Protein AF-A0A1T1NVQ8-F1 (afdb_monomer_lite)

pLDDT: mean 70.48, std 21.58, range [38.91, 96.31]

Radius of gyration: 22.94 Å; chains: 1; bounding box: 41×61×39 Å

Secondary structure (DSSP, 8-state):
---EEEEETTEEEEE-HHHHHHHHHHH--EEHHHHHHHHHH--S-SS-PPP------------------------

Foldseek 3Di:
DAWWWKDDPRDIDTHDPVVRVVCCVPPNIHTVVVVVVVVVPDDPDDDDDDPDDDDDDDDDDDDDDDDDDDDDDDD

Structure (mmCIF, N/CA/C/O backbone):
data_AF-A0A1T1NVQ8-F1
#
_entry.id   AF-A0A1T1NVQ8-F1
#
loop_
_atom_site.group_PDB
_atom_site.id
_atom_site.type_symbol
_atom_site.label_atom_id
_atom_site.label_alt_id
_atom_site.label_comp_id
_atom_site.label_asym_id
_atom_site.label_entity_id
_atom_site.label_seq_id
_atom_site.pdbx_PDB_ins_code
_atom_site.Cartn_x
_atom_site.Cartn_y
_atom_site.Cartn_z
_atom_site.occupancy
_atom_site.B_iso_or_equiv
_atom_site.auth_seq_id
_atom_site.auth_comp_id
_atom_site.auth_asym_id
_atom_site.auth_atom_id
_atom_site.pdbx_PDB_model_num
ATOM 1 N N . MET A 1 1 ? -0.420 -18.101 -1.785 1.00 71.69 1 MET A N 1
ATOM 2 C CA . MET A 1 1 ? -0.093 -16.788 -1.182 1.00 71.69 1 MET A CA 1
ATOM 3 C C . MET A 1 1 ? -1.377 -16.042 -0.867 1.00 71.69 1 MET A C 1
ATOM 5 O O . MET A 1 1 ? -2.268 -16.035 -1.711 1.00 71.69 1 MET A O 1
ATOM 9 N N . SER A 1 2 ? -1.462 -15.413 0.305 1.00 85.31 2 SER A N 1
ATOM 10 C CA . SER A 1 2 ? -2.592 -14.554 0.680 1.00 85.31 2 SER A CA 1
ATOM 11 C C . SER A 1 2 ? -2.504 -13.201 -0.034 1.00 85.31 2 SER A C 1
ATOM 13 O O . SER A 1 2 ? -1.414 -12.652 -0.201 1.00 85.31 2 SER A O 1
ATOM 15 N N . LYS A 1 3 ? -3.645 -12.679 -0.498 1.00 93.31 3 LYS A N 1
ATOM 16 C CA . LYS A 1 3 ? -3.736 -11.347 -1.118 1.00 93.31 3 LYS A CA 1
ATOM 17 C C . LYS A 1 3 ? -3.749 -10.267 -0.032 1.00 93.31 3 LYS A C 1
ATOM 19 O O . LYS A 1 3 ? -4.264 -10.510 1.054 1.00 93.31 3 LYS A O 1
ATOM 24 N N . VAL A 1 4 ? -3.222 -9.085 -0.344 1.00 93.69 4 VAL A N 1
ATOM 25 C CA . VAL A 1 4 ? -3.193 -7.919 0.555 1.00 93.69 4 VAL A CA 1
ATOM 26 C C . VAL A 1 4 ? -4.093 -6.811 0.030 1.00 93.69 4 VAL A C 1
ATOM 28 O O . VAL A 1 4 ? -4.238 -6.641 -1.183 1.00 93.69 4 VAL A O 1
ATOM 31 N N . GLU A 1 5 ? -4.698 -6.062 0.946 1.00 95.38 5 GLU A N 1
ATOM 32 C CA . GLU A 1 5 ? -5.540 -4.913 0.622 1.00 95.38 5 GLU A CA 1
ATOM 33 C C . GLU A 1 5 ? -4.708 -3.635 0.534 1.00 95.38 5 GLU A C 1
ATOM 35 O O . GLU A 1 5 ? -3.995 -3.263 1.470 1.00 95.38 5 GLU A O 1
ATOM 40 N N . ILE A 1 6 ? -4.822 -2.957 -0.606 1.00 95.62 6 ILE A N 1
ATOM 41 C CA . ILE A 1 6 ? -4.212 -1.655 -0.856 1.00 95.62 6 ILE A CA 1
ATOM 42 C C . ILE A 1 6 ? -5.273 -0.603 -1.140 1.00 95.62 6 ILE A C 1
ATOM 44 O O . ILE A 1 6 ? -6.313 -0.907 -1.719 1.00 95.62 6 ILE A O 1
ATOM 48 N N . GLU A 1 7 ? -4.977 0.641 -0.790 1.00 94.75 7 GLU A N 1
ATOM 49 C CA . GLU A 1 7 ? -5.836 1.791 -1.016 1.00 94.75 7 GLU A CA 1
ATOM 50 C C . GLU A 1 7 ? -5.120 2.892 -1.801 1.00 94.75 7 GLU A C 1
ATOM 52 O O . GLU A 1 7 ? -3.949 3.198 -1.558 1.00 94.75 7 GLU A O 1
ATOM 57 N N . LYS A 1 8 ? -5.850 3.543 -2.713 1.00 93.12 8 LYS A N 1
ATOM 58 C CA . LYS A 1 8 ? -5.473 4.844 -3.275 1.00 93.12 8 LYS A CA 1
ATOM 59 C C . LYS A 1 8 ? -6.703 5.718 -3.463 1.00 93.12 8 LYS A C 1
ATOM 61 O O . LYS A 1 8 ? -7.628 5.338 -4.177 1.00 93.12 8 LYS A O 1
ATOM 66 N N . ARG A 1 9 ? -6.689 6.912 -2.857 1.00 91.38 9 ARG A N 1
ATOM 67 C CA . ARG A 1 9 ? -7.788 7.895 -2.937 1.00 91.38 9 ARG A CA 1
ATOM 68 C C . ARG A 1 9 ? -9.157 7.281 -2.572 1.00 91.38 9 ARG A C 1
ATOM 70 O O . ARG A 1 9 ? -10.122 7.479 -3.303 1.00 91.38 9 ARG A O 1
ATOM 77 N N . GLY A 1 10 ? -9.225 6.470 -1.510 1.00 90.62 10 GLY A N 1
ATOM 78 C CA . GLY A 1 10 ? -10.462 5.815 -1.063 1.00 90.62 10 GLY A CA 1
ATOM 79 C C . GLY A 1 10 ? -10.867 4.551 -1.833 1.00 90.62 10 GLY A C 1
ATOM 80 O O . GLY A 1 10 ? -11.818 3.883 -1.439 1.00 90.62 10 GLY A O 1
ATOM 81 N N . LYS A 1 11 ? -10.164 4.181 -2.912 1.00 92.62 11 LYS A N 1
ATOM 82 C CA . LYS A 1 11 ? -10.422 2.930 -3.644 1.00 92.62 11 LYS A CA 1
ATOM 83 C C . LYS A 1 11 ? -9.562 1.808 -3.088 1.00 92.62 11 LYS A C 1
ATOM 85 O O . LYS A 1 11 ? -8.339 1.944 -3.083 1.00 92.62 11 LYS A O 1
ATOM 90 N N . VAL A 1 12 ? -10.195 0.708 -2.683 1.00 93.88 12 VAL A N 1
ATOM 91 C CA . VAL A 1 12 ? -9.526 -0.470 -2.115 1.00 93.88 12 VAL A CA 1
ATOM 92 C C . VAL A 1 12 ? -9.478 -1.609 -3.134 1.00 93.88 12 VAL A C 1
ATOM 94 O O . VAL A 1 12 ? -10.462 -1.875 -3.822 1.00 93.88 12 VAL A O 1
ATOM 97 N N . ALA A 1 13 ? -8.337 -2.293 -3.228 1.00 94.06 13 ALA A N 1
ATOM 98 C CA . ALA A 1 13 ? -8.146 -3.461 -4.084 1.00 94.06 13 ALA A CA 1
ATOM 99 C C . ALA A 1 13 ? -7.337 -4.557 -3.377 1.00 94.06 13 ALA A C 1
ATOM 101 O O . ALA A 1 13 ? -6.459 -4.268 -2.567 1.00 94.06 13 ALA A O 1
ATOM 102 N N . ARG A 1 14 ? -7.601 -5.823 -3.725 1.00 95.56 14 ARG A N 1
ATOM 103 C CA . ARG A 1 14 ? -6.865 -6.996 -3.226 1.00 95.56 14 AR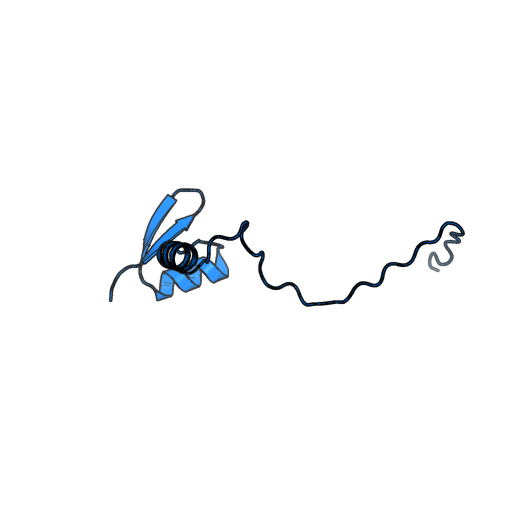G A CA 1
ATOM 104 C C . ARG A 1 14 ? -5.859 -7.475 -4.262 1.00 95.56 14 ARG A C 1
ATOM 106 O O . ARG A 1 14 ? -6.253 -7.974 -5.315 1.00 95.56 14 ARG A O 1
ATOM 113 N N . VAL A 1 15 ? -4.571 -7.370 -3.957 1.00 94.81 15 VAL A N 1
ATOM 114 C CA . VAL A 1 15 ? -3.485 -7.690 -4.896 1.00 94.81 15 VAL A CA 1
ATOM 115 C C . VAL A 1 15 ? -2.447 -8.627 -4.282 1.00 94.81 15 VAL A C 1
ATOM 117 O O . VAL A 1 15 ? -2.491 -8.961 -3.100 1.00 94.81 15 VAL A O 1
ATOM 120 N N . HIS A 1 16 ? -1.504 -9.086 -5.101 1.00 96.31 16 HIS A N 1
ATOM 121 C CA . HIS A 1 16 ? -0.376 -9.887 -4.638 1.00 96.31 16 HIS A CA 1
ATOM 122 C C . HIS A 1 16 ? 0.589 -9.040 -3.777 1.00 96.31 16 HIS A C 1
ATOM 124 O O . HIS A 1 16 ? 0.847 -7.897 -4.158 1.00 96.31 16 HIS A O 1
ATOM 130 N N . PRO A 1 17 ? 1.196 -9.573 -2.694 1.00 94.06 17 PRO A N 1
ATOM 131 C CA . PRO A 1 17 ? 2.101 -8.812 -1.819 1.00 94.06 17 PRO A CA 1
ATOM 132 C C . PRO A 1 17 ? 3.232 -8.088 -2.563 1.00 94.06 17 PRO A C 1
ATOM 134 O O . PRO A 1 17 ? 3.401 -6.885 -2.410 1.00 94.06 17 PRO A O 1
ATOM 137 N N . ARG A 1 18 ? 3.923 -8.782 -3.479 1.00 94.38 18 ARG A N 1
ATOM 138 C CA . ARG A 1 18 ? 4.976 -8.163 -4.313 1.00 94.38 18 ARG A CA 1
ATOM 139 C C . ARG A 1 18 ? 4.475 -6.983 -5.157 1.00 94.38 18 ARG A C 1
ATOM 141 O O . ARG A 1 18 ? 5.197 -6.009 -5.339 1.00 94.38 18 ARG A O 1
ATOM 148 N N . LEU A 1 19 ? 3.247 -7.071 -5.677 1.00 94.56 19 LEU A N 1
ATOM 149 C CA . LEU A 1 19 ? 2.646 -5.982 -6.447 1.00 94.56 19 LEU A CA 1
ATOM 150 C C . LEU A 1 19 ? 2.278 -4.817 -5.522 1.00 94.56 19 LEU A C 1
ATOM 152 O O . LEU A 1 19 ? 2.516 -3.667 -5.872 1.00 94.56 19 LEU A O 1
ATOM 156 N N . ALA A 1 20 ? 1.737 -5.111 -4.338 1.00 94.62 20 ALA A N 1
ATOM 157 C CA . ALA A 1 20 ? 1.430 -4.095 -3.339 1.00 94.62 20 ALA A CA 1
ATOM 158 C C . ALA A 1 20 ? 2.675 -3.295 -2.952 1.00 94.62 20 ALA A C 1
ATOM 160 O O . ALA A 1 20 ? 2.614 -2.072 -2.954 1.00 94.62 20 ALA A O 1
ATOM 161 N N . ASP A 1 21 ? 3.807 -3.956 -2.706 1.00 93.12 21 ASP A N 1
ATOM 162 C CA . ASP A 1 21 ? 5.051 -3.275 -2.332 1.00 93.12 21 ASP A CA 1
ATOM 163 C C . ASP A 1 21 ? 5.549 -2.352 -3.449 1.00 93.12 21 ASP A C 1
ATOM 165 O O . ASP A 1 21 ? 5.872 -1.190 -3.198 1.00 93.12 21 ASP A O 1
ATOM 169 N N . MET A 1 22 ? 5.511 -2.814 -4.704 1.00 96.06 22 MET A N 1
ATOM 170 C CA . MET A 1 22 ? 5.808 -1.959 -5.857 1.00 96.06 22 MET A CA 1
ATOM 171 C C . MET A 1 22 ? 4.862 -0.758 -5.957 1.00 96.06 22 MET A C 1
ATOM 173 O O . MET A 1 22 ? 5.303 0.352 -6.264 1.00 96.06 22 MET A O 1
ATOM 177 N N . LEU A 1 23 ? 3.565 -0.966 -5.717 1.00 94.81 23 LEU A N 1
ATOM 178 C CA . LEU A 1 23 ? 2.551 0.084 -5.789 1.00 94.81 23 LEU A CA 1
ATOM 179 C C . LEU A 1 23 ? 2.730 1.125 -4.680 1.00 94.81 23 LEU A C 1
ATOM 181 O O . LEU A 1 23 ? 2.654 2.325 -4.948 1.00 94.81 23 LEU A O 1
ATOM 185 N N . VAL A 1 24 ? 3.039 0.688 -3.463 1.00 93.69 24 VAL A N 1
ATOM 186 C CA . VAL A 1 24 ? 3.366 1.564 -2.333 1.00 93.69 24 VAL A CA 1
ATOM 187 C C . VAL A 1 24 ? 4.612 2.394 -2.654 1.00 93.69 24 VAL A C 1
ATOM 189 O O . VAL A 1 24 ? 4.566 3.619 -2.576 1.00 93.69 24 VAL A O 1
ATOM 192 N N . GLN A 1 25 ? 5.697 1.747 -3.091 1.00 94.62 25 GLN A N 1
ATOM 193 C CA . GLN A 1 25 ? 6.991 2.399 -3.322 1.00 94.62 25 GLN A CA 1
ATOM 194 C C . GLN A 1 25 ? 6.988 3.378 -4.503 1.00 94.62 25 GLN A C 1
ATOM 196 O O . GLN A 1 25 ? 7.555 4.461 -4.396 1.00 94.62 25 GLN A O 1
ATOM 201 N N . ARG A 1 26 ? 6.381 3.006 -5.640 1.00 96.12 26 ARG A N 1
ATOM 202 C CA . ARG A 1 26 ? 6.444 3.808 -6.878 1.00 96.12 26 ARG A CA 1
ATOM 203 C C . ARG A 1 26 ? 5.284 4.778 -7.042 1.00 96.12 26 ARG A C 1
ATOM 205 O O . ARG A 1 26 ? 5.440 5.810 -7.685 1.00 96.12 26 ARG A O 1
ATOM 212 N N . TYR A 1 27 ? 4.111 4.432 -6.517 1.00 93.56 27 TYR A N 1
ATOM 213 C CA . TYR A 1 27 ? 2.866 5.130 -6.843 1.00 93.56 27 TYR A CA 1
ATOM 214 C C . TYR A 1 27 ? 2.087 5.618 -5.617 1.00 93.56 27 TYR A C 1
ATOM 216 O O . TYR A 1 27 ? 0.959 6.102 -5.787 1.00 93.56 27 TYR A O 1
ATOM 224 N N . GLY A 1 28 ? 2.667 5.485 -4.417 1.00 92.56 28 GLY A N 1
ATOM 225 C CA . GLY A 1 28 ? 2.127 6.016 -3.166 1.00 92.56 28 GLY A CA 1
ATOM 226 C C . GLY A 1 28 ? 0.816 5.368 -2.724 1.00 92.56 28 GLY A C 1
ATOM 227 O O . GLY A 1 28 ? -0.036 6.048 -2.160 1.00 92.56 28 GLY A O 1
ATOM 228 N N . TYR A 1 29 ? 0.607 4.086 -3.034 1.00 95.50 29 TYR A N 1
ATOM 229 C CA . TYR A 1 29 ? -0.524 3.336 -2.477 1.00 95.50 29 TYR A CA 1
ATOM 230 C C . TYR A 1 29 ? -0.308 3.072 -0.982 1.00 95.50 29 TYR A C 1
ATOM 232 O O . TYR A 1 29 ? 0.827 3.016 -0.513 1.00 95.50 29 TYR A O 1
ATOM 240 N N . LEU A 1 30 ? -1.397 2.879 -0.239 1.00 92.81 30 LEU A N 1
ATOM 241 C CA . LEU A 1 30 ? -1.364 2.548 1.185 1.00 92.81 30 LEU A CA 1
ATOM 242 C C . LEU A 1 30 ? -1.748 1.081 1.399 1.00 92.81 30 LEU A C 1
ATOM 244 O O . LEU A 1 30 ? -2.703 0.610 0.793 1.00 92.81 30 LEU A O 1
ATOM 248 N N . ARG A 1 31 ? -1.039 0.358 2.269 1.00 93.44 31 ARG A N 1
ATOM 249 C CA . ARG A 1 31 ? -1.368 -1.026 2.653 1.00 93.44 31 ARG A CA 1
ATOM 250 C C . ARG A 1 31 ? -2.209 -1.042 3.929 1.00 93.44 31 ARG A C 1
ATOM 252 O O . ARG A 1 31 ? -1.750 -0.583 4.975 1.00 93.44 31 ARG A O 1
ATOM 259 N N . ARG A 1 32 ? -3.434 -1.569 3.850 1.00 90.75 32 ARG A N 1
ATOM 260 C CA . ARG A 1 32 ? -4.392 -1.571 4.973 1.00 90.75 32 ARG A CA 1
ATOM 261 C C . ARG A 1 32 ? -3.973 -2.509 6.100 1.00 90.75 32 ARG A C 1
ATOM 263 O O . ARG A 1 32 ? -4.189 -2.193 7.263 1.00 90.75 32 ARG A O 1
ATOM 270 N N . ASP A 1 33 ? -3.324 -3.619 5.771 1.00 86.94 33 ASP A N 1
ATOM 271 C CA . ASP A 1 33 ? -2.801 -4.578 6.747 1.00 86.94 33 ASP A CA 1
ATOM 272 C C . ASP A 1 33 ? -1.670 -3.988 7.600 1.00 86.94 33 ASP A C 1
ATOM 274 O O . ASP A 1 33 ? -1.589 -4.259 8.797 1.00 86.94 33 ASP A O 1
ATOM 278 N N . LEU A 1 34 ? -0.827 -3.138 7.006 1.00 84.44 34 LEU A N 1
ATOM 279 C CA . LEU A 1 34 ? 0.192 -2.389 7.742 1.00 84.44 34 LEU A CA 1
ATOM 280 C C . LEU A 1 34 ? -0.430 -1.277 8.589 1.00 84.44 34 LEU A C 1
ATOM 282 O O . LEU A 1 34 ? -0.014 -1.084 9.725 1.00 84.44 34 LEU A O 1
ATOM 286 N N . GLN A 1 35 ? -1.456 -0.589 8.081 1.00 82.31 35 GLN A N 1
ATOM 287 C CA . GLN A 1 35 ? -2.180 0.427 8.849 1.00 82.31 35 GLN A CA 1
ATOM 288 C C . GLN A 1 35 ? -2.889 -0.181 10.069 1.00 82.31 35 GLN A C 1
ATOM 290 O O . GLN A 1 35 ? -2.815 0.378 11.160 1.00 82.31 35 GLN A O 1
ATOM 295 N N . ALA A 1 36 ? -3.532 -1.341 9.904 1.00 76.00 36 ALA A N 1
ATOM 296 C CA . ALA A 1 36 ? -4.180 -2.068 10.992 1.00 76.00 36 ALA A CA 1
ATOM 297 C C . ALA A 1 36 ? -3.166 -2.518 12.053 1.00 76.00 36 ALA A C 1
ATOM 299 O O . ALA A 1 36 ? -3.392 -2.309 13.241 1.00 76.00 36 ALA A O 1
ATOM 300 N N . GLN A 1 37 ? -2.009 -3.045 11.640 1.00 76.00 37 GLN A N 1
ATOM 301 C CA . GLN A 1 37 ? -0.926 -3.384 12.571 1.00 76.00 37 GLN A CA 1
ATOM 302 C C . GLN A 1 37 ? -0.371 -2.153 13.296 1.00 76.00 37 GLN A C 1
ATOM 304 O O . GLN A 1 37 ? -0.116 -2.210 14.497 1.00 76.00 37 GLN A O 1
ATOM 309 N N . GLN A 1 38 ? -0.222 -1.024 12.600 1.00 69.56 38 GLN A N 1
ATOM 310 C CA . GLN A 1 38 ? 0.258 0.223 13.194 1.00 69.56 38 GLN A CA 1
ATOM 311 C C . GLN A 1 38 ? -0.741 0.788 14.216 1.00 69.56 38 GLN A C 1
ATOM 313 O O . GLN A 1 38 ? -0.326 1.280 15.261 1.00 69.56 38 GLN A O 1
ATOM 318 N N . LEU A 1 39 ? -2.046 0.659 13.953 1.00 63.22 39 LEU A N 1
ATOM 319 C CA . LEU A 1 39 ? -3.117 1.025 14.885 1.00 63.22 39 LEU A CA 1
ATOM 320 C C . LEU A 1 39 ? -3.171 0.101 16.109 1.00 63.22 39 LEU A C 1
ATOM 322 O O . LEU A 1 39 ? -3.407 0.579 17.211 1.00 63.22 39 LEU A O 1
ATOM 326 N N . MET A 1 40 ? -2.928 -1.202 15.937 1.00 60.25 40 MET A N 1
ATOM 327 C CA . MET A 1 40 ? -2.950 -2.171 17.043 1.00 60.25 40 MET A CA 1
ATOM 328 C C . MET A 1 40 ? -1.685 -2.139 17.910 1.00 60.25 40 MET A C 1
ATOM 330 O O . MET A 1 40 ? -1.723 -2.579 19.054 1.00 60.25 40 MET A O 1
ATOM 334 N N . THR A 1 41 ? -0.574 -1.617 17.383 1.00 55.91 41 THR A N 1
ATOM 335 C CA . THR A 1 41 ? 0.722 -1.558 18.086 1.00 55.91 41 THR A CA 1
ATOM 336 C C . THR A 1 41 ? 1.019 -0.166 18.661 1.00 55.91 41 THR A C 1
ATOM 338 O O . THR A 1 41 ? 2.019 0.019 19.350 1.00 55.91 41 THR A O 1
ATOM 341 N N . ALA A 1 42 ? 0.169 0.834 18.407 1.00 53.38 42 ALA A N 1
ATOM 342 C CA . ALA A 1 42 ? 0.322 2.156 19.001 1.00 53.38 42 ALA A CA 1
ATOM 343 C C . ALA A 1 42 ? -0.178 2.143 20.463 1.00 53.38 42 ALA A C 1
ATOM 345 O O . ALA A 1 42 ? -1.371 1.917 20.685 1.00 53.38 42 ALA A O 1
ATOM 346 N N . PRO A 1 43 ? 0.674 2.415 21.474 1.00 47.56 43 PRO A N 1
ATOM 347 C CA . PRO A 1 43 ? 0.171 2.777 22.792 1.00 47.56 43 PRO A CA 1
ATOM 348 C C . PRO A 1 43 ? -0.595 4.095 22.638 1.00 47.56 43 PRO A C 1
ATOM 350 O O . PRO A 1 43 ? -0.166 4.969 21.884 1.00 47.56 43 PRO A O 1
ATOM 353 N N . ALA A 1 44 ? -1.739 4.230 23.306 1.00 48.88 44 ALA A N 1
ATOM 354 C CA . ALA A 1 44 ? -2.571 5.429 23.267 1.00 48.88 44 ALA A CA 1
ATOM 355 C C . ALA A 1 44 ? -1.725 6.707 23.456 1.00 48.88 44 ALA A C 1
ATOM 357 O O . ALA A 1 44 ? -1.251 7.004 24.549 1.00 48.88 44 ALA A O 1
ATOM 358 N N . GLY A 1 45 ? -1.509 7.447 22.372 1.00 44.97 45 GLY A N 1
ATOM 359 C CA . GLY A 1 45 ? -0.694 8.657 22.335 1.00 44.97 45 GLY A CA 1
ATOM 360 C C . GLY A 1 45 ? -0.890 9.338 20.983 1.00 44.97 45 GLY A C 1
ATOM 361 O O . GLY A 1 45 ? -0.923 8.650 19.960 1.00 44.97 45 GLY A O 1
ATOM 362 N N . PRO A 1 46 ? -1.134 10.657 20.940 1.00 51.09 46 PRO A N 1
ATOM 363 C CA . PRO A 1 46 ? -1.746 11.269 19.782 1.00 51.09 46 PRO A CA 1
ATOM 364 C C . PRO A 1 46 ? -0.735 11.428 18.641 1.00 51.09 46 PRO A C 1
ATOM 366 O O . PRO A 1 46 ? 0.419 11.795 18.839 1.00 51.09 46 PRO A O 1
ATOM 369 N N . VAL A 1 47 ? -1.278 11.278 17.437 1.00 48.28 47 VAL A N 1
ATOM 370 C CA . VAL A 1 47 ? -0.767 11.746 16.145 1.00 48.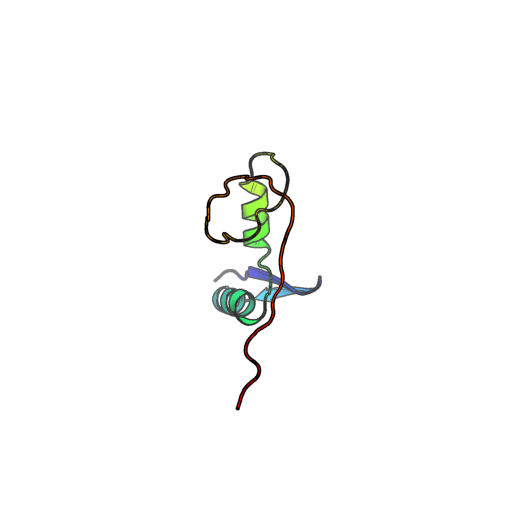28 47 VAL A CA 1
ATOM 371 C C . VAL A 1 47 ? 0.352 10.920 15.499 1.00 48.28 47 VAL A C 1
ATOM 373 O O . VAL A 1 47 ? 1.484 10.832 15.962 1.00 48.28 47 VAL A O 1
ATOM 376 N N . ALA A 1 48 ? -0.016 10.378 14.336 1.00 52.78 48 ALA A N 1
ATOM 377 C CA . ALA A 1 48 ? 0.835 9.881 13.268 1.00 52.78 48 ALA A CA 1
ATOM 378 C C . ALA A 1 48 ? 2.219 10.549 13.233 1.00 52.78 48 ALA A C 1
ATOM 380 O O . ALA A 1 48 ? 2.348 11.734 12.919 1.00 52.78 48 ALA A O 1
ATOM 381 N N . ALA A 1 49 ? 3.257 9.759 13.502 1.00 48.91 49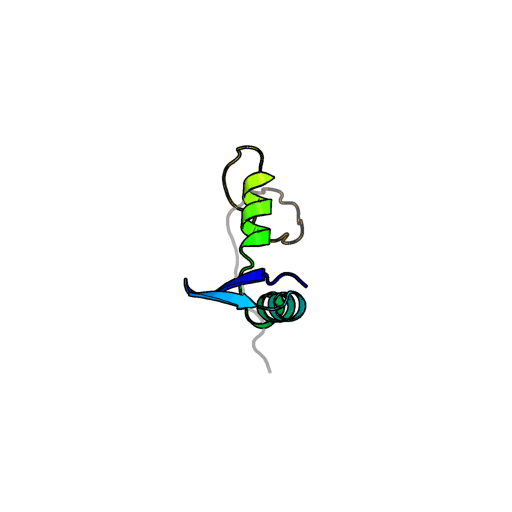 ALA A N 1
ATOM 382 C CA . ALA A 1 49 ? 4.626 10.161 13.241 1.00 48.91 49 ALA A CA 1
ATOM 383 C C . ALA A 1 49 ? 4.808 10.349 11.718 1.00 48.91 49 ALA A C 1
ATOM 385 O O . ALA A 1 49 ? 4.632 9.385 10.965 1.00 48.91 49 ALA A O 1
ATOM 386 N N . PRO A 1 50 ? 5.157 11.554 11.226 1.00 53.22 50 PRO A N 1
ATOM 387 C CA . PRO A 1 50 ? 5.658 11.695 9.866 1.00 53.22 50 PRO A CA 1
ATOM 388 C C . PRO A 1 50 ? 6.988 10.922 9.742 1.00 53.22 50 PRO A C 1
ATOM 390 O O . PRO A 1 50 ? 7.677 10.720 10.747 1.00 53.22 50 PRO A O 1
ATOM 393 N N . PRO A 1 51 ? 7.370 10.464 8.534 1.00 58.47 51 PRO A N 1
ATOM 394 C CA . PRO A 1 51 ? 8.576 9.659 8.330 1.00 58.47 51 PRO A CA 1
ATOM 395 C C . PRO A 1 51 ? 9.829 10.360 8.886 1.00 58.47 51 PRO A C 1
ATOM 397 O O . PRO A 1 51 ? 9.868 11.595 8.932 1.00 58.47 51 PRO A O 1
ATOM 400 N N . PRO A 1 52 ? 10.872 9.602 9.284 1.00 46.94 52 PRO A N 1
ATOM 401 C CA . PRO A 1 52 ? 11.999 10.119 10.050 1.00 46.94 52 PRO A CA 1
ATOM 402 C C . PRO A 1 52 ? 12.831 11.084 9.198 1.00 46.94 52 PRO A C 1
ATOM 404 O O . PRO A 1 52 ? 13.765 10.701 8.493 1.00 46.94 52 PRO A O 1
ATOM 407 N N . ARG A 1 53 ? 12.513 12.378 9.267 1.00 51.12 53 ARG A N 1
ATOM 408 C CA . ARG A 1 53 ? 13.403 13.431 8.784 1.00 51.12 53 ARG A CA 1
ATOM 409 C C . ARG A 1 53 ? 14.470 13.649 9.848 1.00 51.12 53 ARG A C 1
ATOM 411 O O . ARG A 1 53 ? 14.208 14.220 10.898 1.00 51.12 53 ARG A O 1
ATOM 418 N N . ARG A 1 54 ? 15.655 13.110 9.545 1.00 52.19 54 ARG A N 1
ATOM 419 C CA . ARG A 1 54 ? 16.985 13.434 10.084 1.00 52.19 54 ARG A CA 1
ATOM 420 C C . ARG A 1 54 ? 16.994 14.500 11.186 1.00 52.19 54 ARG A C 1
ATOM 422 O O . 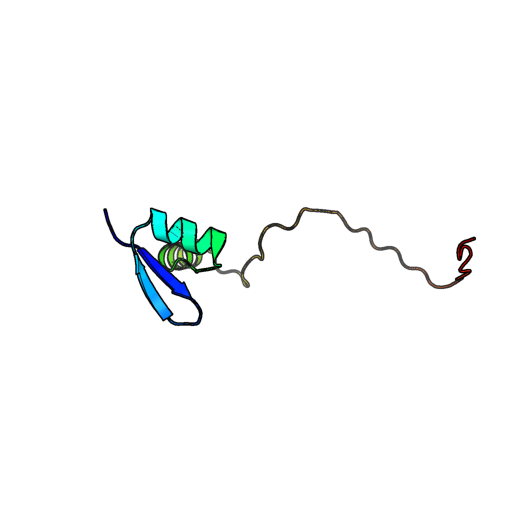ARG A 1 54 ? 16.752 15.678 10.936 1.00 52.19 54 ARG A O 1
ATOM 429 N N . ALA A 1 55 ? 17.411 14.072 12.372 1.00 57.94 55 ALA A N 1
ATOM 430 C CA . ALA A 1 55 ? 17.819 14.935 13.465 1.00 57.94 55 ALA A CA 1
ATOM 431 C C . ALA A 1 55 ? 18.819 16.009 13.001 1.00 57.94 55 ALA A C 1
ATOM 433 O O . ALA A 1 55 ? 19.912 15.689 12.534 1.00 57.94 55 ALA A O 1
ATOM 434 N N . LYS A 1 56 ? 18.481 17.282 13.217 1.00 50.81 56 LYS A N 1
ATOM 435 C CA . LYS A 1 56 ? 19.465 18.329 13.505 1.00 50.81 56 LYS A CA 1
ATOM 436 C C . LYS A 1 56 ? 18.932 19.196 14.643 1.00 50.81 56 LYS A C 1
AT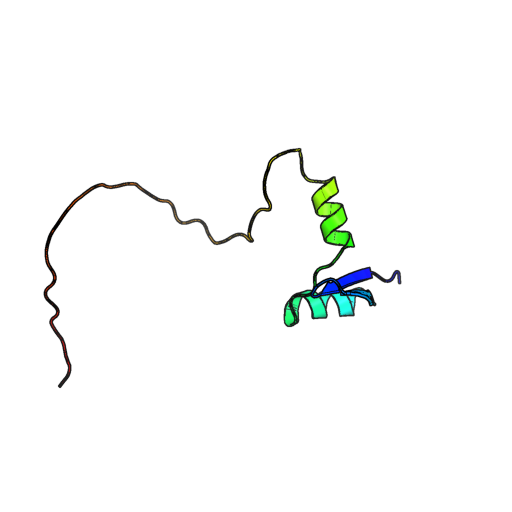OM 438 O O . LYS A 1 56 ? 17.873 19.807 14.544 1.00 50.81 56 LYS A O 1
ATOM 443 N N . LYS A 1 57 ? 19.673 19.150 15.750 1.00 50.53 57 LYS A N 1
ATOM 444 C CA . LYS A 1 57 ? 19.502 19.919 16.985 1.00 50.53 57 LYS A CA 1
ATOM 445 C C . LYS A 1 57 ? 19.211 21.398 16.690 1.00 50.53 57 LYS A C 1
ATOM 447 O O . LYS A 1 57 ? 19.933 22.015 15.912 1.00 50.53 57 LYS A O 1
ATOM 452 N N . LYS A 1 58 ? 18.221 21.972 17.380 1.00 56.50 58 LYS A N 1
ATOM 453 C CA . LYS A 1 58 ? 18.154 23.422 17.624 1.00 56.50 58 LYS A CA 1
ATOM 454 C C . LYS A 1 58 ? 19.238 23.804 18.641 1.00 56.50 58 LYS A C 1
ATOM 456 O O . LYS A 1 58 ? 19.542 23.006 19.529 1.00 56.50 58 LYS A O 1
ATOM 461 N N . PRO A 1 59 ? 19.725 25.046 18.590 1.00 55.25 59 PRO A N 1
ATOM 462 C CA . PRO A 1 59 ? 19.555 25.874 19.774 1.00 55.25 59 PRO A CA 1
ATOM 463 C C . PRO A 1 59 ? 18.877 27.203 19.437 1.00 55.25 59 PRO A C 1
ATOM 465 O O . PRO A 1 59 ? 19.185 27.855 18.443 1.00 55.25 59 PRO A O 1
ATOM 468 N N . ASN A 1 60 ? 17.943 27.592 20.306 1.00 52.59 60 ASN A N 1
ATOM 469 C CA . ASN A 1 60 ? 17.422 28.950 20.404 1.00 52.59 60 ASN A CA 1
ATOM 470 C C . ASN A 1 60 ? 18.582 29.948 20.506 1.00 52.59 60 ASN A C 1
ATOM 472 O O . ASN A 1 60 ? 19.401 29.836 21.420 1.00 52.59 60 ASN A O 1
ATOM 476 N N . LYS A 1 61 ? 18.575 30.990 19.672 1.00 48.41 61 LYS A N 1
ATOM 477 C CA . LYS A 1 61 ? 19.165 32.275 20.045 1.00 48.41 61 LYS A CA 1
ATOM 478 C C . LYS A 1 61 ? 18.372 33.417 19.411 1.00 48.41 61 LYS A C 1
ATOM 480 O O . LYS A 1 61 ? 18.176 33.462 18.203 1.00 48.41 61 LYS A O 1
ATOM 485 N N . LYS A 1 62 ? 17.859 34.272 20.298 1.00 48.09 62 LYS A N 1
ATOM 486 C CA . LYS A 1 62 ? 17.357 35.626 20.044 1.00 48.09 62 LYS A CA 1
ATOM 487 C C . LYS A 1 62 ? 18.426 36.459 19.328 1.00 48.09 62 LYS A C 1
ATOM 489 O O . LYS A 1 62 ? 19.583 36.239 19.668 1.00 48.09 62 LYS A O 1
ATOM 494 N N . THR A 1 63 ? 17.985 37.412 18.494 1.00 46.19 63 THR A N 1
ATOM 495 C CA . THR A 1 63 ? 18.538 38.757 18.152 1.00 46.19 63 THR A CA 1
ATOM 496 C C . THR A 1 63 ? 18.133 39.069 16.705 1.00 46.19 63 THR A C 1
ATOM 498 O O . THR A 1 63 ? 18.471 38.308 15.809 1.00 46.19 63 THR A O 1
ATOM 501 N N . SER A 1 64 ? 17.162 39.951 16.458 1.00 44.59 64 SER A N 1
ATOM 502 C CA . SER A 1 64 ? 17.341 41.401 16.273 1.00 44.59 64 SER A CA 1
ATOM 503 C C . SER A 1 64 ? 18.374 41.761 15.203 1.00 44.59 64 SER A C 1
ATOM 505 O O . SER A 1 64 ? 19.565 41.575 15.421 1.00 44.59 64 SER A O 1
ATOM 507 N N . ASP A 1 65 ? 17.843 42.387 14.156 1.00 42.16 65 ASP A N 1
ATOM 508 C CA . ASP A 1 65 ? 18.419 43.521 13.440 1.00 42.16 65 ASP A CA 1
ATOM 509 C C . ASP A 1 65 ? 19.620 43.307 12.507 1.00 42.16 65 ASP A C 1
ATOM 511 O O . ASP A 1 65 ? 20.542 42.539 12.762 1.00 42.16 65 ASP A O 1
ATOM 515 N N . SER A 1 66 ? 19.605 44.144 11.471 1.00 40.81 66 SER A N 1
ATOM 516 C CA . SER A 1 66 ? 20.708 44.627 10.641 1.00 40.81 66 SER A CA 1
ATOM 517 C C . SER A 1 66 ? 21.194 43.830 9.412 1.00 40.81 66 SER A C 1
ATOM 519 O O . SER A 1 66 ? 21.687 42.710 9.474 1.00 40.81 66 SER A O 1
ATOM 521 N N . ALA A 1 67 ? 21.132 44.579 8.301 1.00 44.59 67 ALA A N 1
ATOM 522 C CA . ALA A 1 67 ? 22.082 44.653 7.191 1.00 44.59 67 ALA A CA 1
ATOM 523 C C . ALA A 1 67 ? 21.983 43.618 6.056 1.00 44.59 67 ALA A C 1
ATOM 525 O O . ALA A 1 67 ? 22.682 42.612 6.016 1.00 44.59 67 ALA A O 1
ATOM 526 N N . SER A 1 68 ? 21.197 43.974 5.035 1.00 52.91 68 SER A N 1
ATOM 527 C CA . SER A 1 68 ? 21.548 43.647 3.648 1.00 52.91 68 SER A CA 1
ATOM 528 C C . SER A 1 68 ? 22.653 44.601 3.185 1.00 52.91 68 SER A C 1
ATOM 530 O O . SER A 1 68 ? 22.498 45.814 3.330 1.00 52.91 68 SER A O 1
ATOM 532 N N . PRO A 1 69 ? 23.721 44.074 2.580 1.00 46.69 69 PRO A N 1
ATOM 533 C CA . PRO A 1 69 ? 24.087 44.566 1.264 1.00 46.69 69 PRO A CA 1
ATOM 534 C C . PRO A 1 69 ? 24.174 43.385 0.297 1.00 46.69 69 PRO A C 1
ATOM 536 O O . PRO A 1 69 ? 24.896 42.415 0.520 1.00 46.69 69 PRO A O 1
ATOM 539 N N . ALA A 1 70 ? 23.382 43.460 -0.768 1.00 47.50 70 ALA A N 1
ATOM 540 C CA . ALA A 1 70 ? 23.548 42.605 -1.928 1.00 47.50 70 ALA A CA 1
ATOM 541 C C . ALA A 1 70 ? 24.711 43.174 -2.752 1.00 47.50 70 ALA A C 1
ATOM 543 O O . ALA A 1 70 ? 24.556 44.210 -3.391 1.00 47.50 70 ALA A O 1
ATOM 544 N N . GLU A 1 71 ? 25.862 42.509 -2.721 1.00 41.62 71 GLU A N 1
ATOM 545 C CA . GLU A 1 71 ? 26.890 42.658 -3.751 1.00 41.62 71 GLU A CA 1
ATOM 546 C C . GLU A 1 71 ? 26.971 41.375 -4.576 1.00 41.62 71 GLU A C 1
ATOM 548 O O . GLU A 1 71 ? 26.898 40.268 -4.037 1.0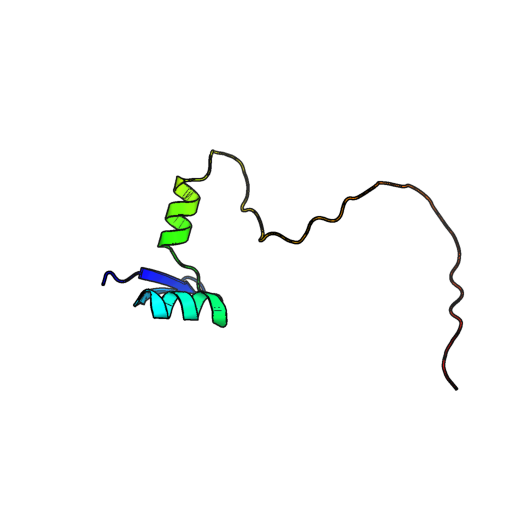0 41.62 71 GLU A O 1
ATOM 553 N N . GLY A 1 72 ? 27.150 41.548 -5.886 1.00 38.91 72 GLY A N 1
ATOM 554 C CA . GLY A 1 72 ? 27.609 40.490 -6.782 1.00 38.91 72 GLY A CA 1
ATOM 555 C C . GLY A 1 72 ? 26.618 40.070 -7.863 1.00 38.91 72 GLY A C 1
ATOM 556 O O . GLY A 1 72 ? 26.347 38.880 -8.006 1.00 38.91 72 GLY A O 1
ATOM 557 N N . ALA A 1 73 ? 26.091 41.028 -8.632 1.00 46.91 73 ALA A N 1
ATOM 558 C CA . ALA A 1 73 ? 25.623 40.751 -9.987 1.00 46.91 73 ALA A CA 1
ATOM 559 C C . ALA A 1 73 ? 26.836 40.708 -10.930 1.00 46.91 73 ALA A C 1
ATOM 561 O O . ALA A 1 73 ? 27.736 41.538 -10.839 1.00 46.91 73 ALA A O 1
ATOM 562 N N . SER A 1 74 ? 26.834 39.688 -11.774 1.00 44.66 74 SER A N 1
ATOM 563 C CA . SER A 1 74 ? 27.817 39.318 -12.784 1.00 44.66 74 SER A CA 1
ATOM 564 C C . SER A 1 74 ? 28.183 40.440 -13.761 1.00 44.66 74 SER A C 1
ATOM 566 O O . SER A 1 74 ? 27.276 41.074 -14.290 1.00 44.66 74 SER A O 1
ATOM 568 N N . GLU A 1 75 ? 29.479 40.592 -14.051 1.00 39.16 75 GLU A N 1
ATOM 569 C CA . GLU A 1 75 ? 30.105 40.476 -15.387 1.00 39.16 75 GLU A CA 1
ATOM 570 C C . GLU A 1 75 ? 31.633 40.365 -15.242 1.00 39.16 75 GLU A C 1
ATOM 572 O O . GLU A 1 75 ? 32.195 41.063 -14.366 1.00 39.16 75 GLU A O 1
#

Organism: NCBI:txid487834

Sequence (75 aa):
MSKVEIEKRGKVARVHPRLADMLVQRYGYLRRDLQAQQLMTAPAGPVAAPPPRRAKKKPNKKTSDSASPAEGASE